Protein AF-A0A2G9QDH1-F1 (afdb_monomer_lite)

Foldseek 3Di:
DDDPPPPCVPPDPVDDPVVSVVVVVVVVVVVCVVVPPPPVVVVVQVVCQVVVQVVCVVVVHHDDDRVCVVCVVVDDDDDDDCAVTVDVNADADPDDDDPDPCVPDPPLVVLVVLLVVLVPPPDSVSVRSVVVSVD

InterPro domains:
  IPR018303 P-type ATPase, phosphorylation site [PS00154] (81-87)
  IPR023299 P-type ATPase, cytoplasmic domain N [G3DSA:3.40.1110.10] (91-135)
  IPR023299 P-type ATPase, cytoplasmic domain N [SSF81660] (81-135)

Sequence (135 aa):
MTPLLSPLQGYNKSISQGEVIVRFAFQAAITVLCIACPCSLGLATPTAVMVGTGVGAQNGILIKGGEPLEMAHKVRTVVFDKTGTITHGSPVVMQLKVLVESNKMPTNKLLAIVGTAESNSEHPLGSAVTKYCKE

Secondary structure (DSSP, 8-state):
---S-GGGGGS-TTS-HHHHHHHHHHHHHHHHHHHH--HHHHHHHHHHHHHHHHHHHHTT----SSHHHHHHTT-------IIIIIS-SS---------S-TTSS-HHHHHHHHHHHHTT--SHHHHHHHHHTT-

Structure (mmCIF, N/CA/C/O backbone):
data_AF-A0A2G9QDH1-F1
#
_entry.id   AF-A0A2G9QDH1-F1
#
loop_
_atom_site.group_PDB
_atom_site.id
_atom_site.type_symbol
_atom_site.label_atom_id
_atom_site.label_alt_id
_atom_site.label_comp_id
_atom_site.label_asym_id
_atom_site.label_entity_id
_atom_site.label_seq_id
_atom_site.pdbx_PDB_ins_code
_atom_site.Cartn_x
_atom_site.Cartn_y
_atom_site.Cartn_z
_atom_site.occupancy
_atom_site.B_iso_or_equiv
_atom_site.auth_seq_id
_atom_site.auth_comp_id
_atom_site.auth_asym_id
_atom_site.auth_atom_id
_atom_site.pdbx_PDB_model_num
ATOM 1 N N . MET A 1 1 ? 23.078 20.998 -55.187 1.00 41.41 1 MET A N 1
ATOM 2 C CA . MET A 1 1 ? 23.293 19.534 -55.159 1.00 41.41 1 MET A CA 1
ATOM 3 C C . MET A 1 1 ? 24.790 19.251 -55.092 1.00 41.41 1 MET A C 1
ATOM 5 O O . MET A 1 1 ? 25.366 18.674 -56.003 1.00 41.41 1 MET A O 1
ATOM 9 N N . THR A 1 2 ? 25.445 19.745 -54.043 1.00 36.91 2 THR A N 1
ATOM 10 C CA . THR A 1 2 ? 26.866 19.498 -53.786 1.00 36.91 2 THR A CA 1
ATOM 11 C C . THR A 1 2 ? 27.021 18.087 -53.213 1.00 36.91 2 THR A C 1
ATOM 13 O O . THR A 1 2 ? 26.216 17.689 -52.369 1.00 36.91 2 THR A O 1
ATOM 16 N N . PRO A 1 3 ? 27.985 17.291 -53.699 1.00 46.72 3 PRO A N 1
ATOM 17 C CA . PRO A 1 3 ? 28.080 15.888 -53.342 1.00 46.72 3 PRO A CA 1
ATOM 18 C C . PRO A 1 3 ? 28.565 15.752 -51.898 1.00 46.72 3 PRO A C 1
ATOM 20 O O . PRO A 1 3 ? 29.507 16.423 -51.480 1.00 46.72 3 PRO A O 1
ATOM 23 N N . LEU A 1 4 ? 27.951 14.824 -51.167 1.00 51.12 4 LEU A N 1
ATOM 24 C CA . LEU A 1 4 ? 28.342 14.281 -49.857 1.00 51.12 4 LEU A CA 1
ATOM 25 C C . LEU A 1 4 ? 29.738 13.594 -49.861 1.00 51.12 4 LEU A C 1
ATOM 27 O O . LEU A 1 4 ? 29.970 12.641 -49.127 1.00 51.12 4 LEU A O 1
ATOM 31 N N . LEU A 1 5 ? 30.680 14.048 -50.696 1.00 50.25 5 LEU A N 1
ATOM 32 C CA . LEU A 1 5 ? 32.037 13.505 -50.860 1.00 50.25 5 LEU A CA 1
ATOM 33 C C . LEU A 1 5 ? 33.111 14.305 -50.099 1.00 50.25 5 LEU A C 1
ATOM 35 O O . LEU A 1 5 ? 34.304 14.058 -50.265 1.00 50.25 5 LEU A O 1
ATOM 39 N N . SER A 1 6 ? 32.713 15.198 -49.190 1.00 52.91 6 SER A N 1
ATOM 40 C CA . SER A 1 6 ? 33.630 15.867 -48.262 1.00 52.91 6 SER A CA 1
ATOM 41 C C . SER A 1 6 ? 33.991 15.120 -46.953 1.00 52.91 6 SER A C 1
ATOM 43 O O . SER A 1 6 ? 34.587 15.774 -46.100 1.00 52.91 6 SER A O 1
ATOM 45 N N . PRO A 1 7 ? 33.729 13.808 -46.709 1.00 54.16 7 PRO A N 1
ATOM 46 C CA . PRO A 1 7 ? 34.315 13.143 -45.542 1.00 54.16 7 PRO A CA 1
ATOM 47 C C . PRO A 1 7 ? 35.790 12.752 -45.761 1.00 54.16 7 PRO A C 1
ATOM 49 O O . PRO A 1 7 ? 36.476 12.401 -44.807 1.00 54.16 7 PRO A O 1
ATOM 52 N N . LEU A 1 8 ? 36.316 12.851 -46.991 1.00 56.88 8 LEU A N 1
ATOM 53 C CA . LEU A 1 8 ? 37.698 12.472 -47.325 1.00 56.88 8 LEU A CA 1
ATOM 54 C C . LEU A 1 8 ? 38.752 13.534 -46.980 1.00 56.88 8 LEU A C 1
ATOM 56 O O . LEU A 1 8 ? 39.946 13.262 -47.084 1.00 56.88 8 LEU A O 1
ATOM 60 N N . GLN A 1 9 ? 38.348 14.734 -46.559 1.00 57.75 9 GLN A N 1
ATOM 61 C CA . GLN A 1 9 ? 39.259 15.877 -46.418 1.00 57.75 9 GLN A CA 1
ATOM 62 C C . GLN A 1 9 ? 40.208 15.783 -45.200 1.00 57.75 9 GLN A C 1
ATOM 64 O O . GLN A 1 9 ? 41.060 16.649 -45.024 1.00 57.75 9 GLN A O 1
ATOM 69 N N . GLY A 1 10 ? 40.109 14.706 -44.406 1.00 58.69 10 GLY A N 1
ATOM 70 C CA . GLY A 1 10 ? 41.019 14.367 -43.302 1.00 58.69 10 GLY A CA 1
ATOM 71 C C . GLY A 1 10 ? 41.584 12.937 -43.336 1.00 58.69 10 GLY A C 1
ATOM 72 O O . GLY A 1 10 ? 42.260 12.540 -42.391 1.00 58.69 10 GLY A O 1
ATOM 73 N N . TYR A 1 11 ? 41.320 12.153 -44.391 1.00 62.66 11 TYR A N 1
ATOM 74 C CA . TYR A 1 11 ? 41.814 10.774 -44.518 1.00 62.66 11 TYR A CA 1
ATOM 75 C C . TYR A 1 11 ? 43.102 10.718 -45.355 1.00 62.66 11 TYR A C 1
ATOM 77 O O . TYR A 1 11 ? 43.218 11.369 -46.393 1.00 62.66 11 TYR A O 1
ATOM 85 N N . ASN A 1 12 ? 44.092 9.945 -44.897 1.00 66.62 12 ASN A N 1
ATOM 86 C CA . ASN A 1 12 ? 45.398 9.837 -45.552 1.00 66.62 12 ASN A CA 1
ATOM 87 C C . ASN A 1 12 ? 45.255 9.251 -46.974 1.00 66.62 12 ASN A C 1
ATOM 89 O O . ASN A 1 12 ? 44.592 8.231 -47.161 1.00 66.62 12 ASN A O 1
ATOM 93 N N . LYS A 1 13 ? 45.897 9.872 -47.976 1.00 66.12 13 LYS A N 1
ATOM 94 C CA . LYS A 1 13 ? 45.787 9.500 -49.406 1.00 66.12 13 LYS A CA 1
ATOM 95 C C . LYS A 1 13 ? 46.343 8.104 -49.741 1.00 66.12 13 LYS A C 1
ATOM 97 O O . LYS A 1 13 ? 46.193 7.657 -50.872 1.00 66.12 13 LYS A O 1
ATOM 102 N N . SER A 1 14 ? 46.978 7.426 -48.783 1.00 67.62 14 SER A N 1
ATOM 103 C CA . SER A 1 14 ? 47.501 6.059 -48.906 1.00 67.62 14 SER A CA 1
ATOM 104 C C . SER A 1 14 ? 46.464 4.953 -48.654 1.00 67.62 14 SER A C 1
ATOM 106 O O . SER A 1 14 ? 46.802 3.778 -48.768 1.00 67.62 14 SER A O 1
ATOM 108 N N . ILE A 1 15 ? 45.221 5.301 -48.303 1.00 71.88 15 ILE A N 1
ATOM 109 C CA . ILE A 1 15 ? 44.168 4.352 -47.911 1.00 71.88 15 ILE A CA 1
ATOM 110 C C . ILE A 1 15 ? 43.217 4.076 -49.089 1.00 71.88 15 ILE A C 1
ATOM 112 O O . ILE A 1 15 ? 42.801 4.995 -49.796 1.00 71.88 15 ILE A O 1
ATOM 116 N N . SER A 1 16 ? 42.849 2.805 -49.295 1.00 78.88 16 SER A N 1
ATOM 117 C CA . SER A 1 16 ? 41.898 2.381 -50.336 1.00 78.88 16 SER A CA 1
ATOM 118 C C . SER A 1 16 ? 40.498 2.965 -50.101 1.00 78.88 16 SER A C 1
ATOM 120 O O . SER A 1 16 ? 40.009 2.990 -48.972 1.00 78.88 16 SER A O 1
ATOM 122 N N . GLN A 1 17 ? 39.808 3.382 -51.170 1.00 76.88 17 GLN A N 1
ATOM 123 C CA . GLN A 1 17 ? 38.455 3.966 -51.109 1.00 76.88 17 GLN A CA 1
ATOM 124 C C . GLN A 1 17 ? 37.446 3.076 -50.361 1.00 76.88 17 GLN A C 1
ATOM 126 O O . GLN A 1 17 ? 36.615 3.583 -49.607 1.00 76.88 17 GLN A O 1
ATOM 131 N N . GLY A 1 18 ? 37.552 1.750 -50.505 1.00 81.69 18 GLY A N 1
ATOM 132 C CA . GLY A 1 18 ? 36.695 0.803 -49.783 1.00 81.69 18 GLY A CA 1
ATOM 133 C C . GLY A 1 18 ? 36.899 0.842 -48.266 1.00 81.69 18 GLY A C 1
ATOM 134 O O . GLY A 1 18 ? 35.934 0.761 -47.512 1.00 81.69 18 GLY A O 1
ATOM 135 N N . GLU A 1 19 ? 38.133 1.049 -47.804 1.00 81.69 19 GLU A N 1
ATOM 136 C CA . GLU A 1 19 ? 38.443 1.140 -46.376 1.00 81.69 19 GLU A CA 1
ATOM 137 C C . GLU A 1 19 ? 37.893 2.436 -45.763 1.00 81.69 19 GLU A C 1
ATOM 139 O O . GLU A 1 19 ? 37.405 2.425 -44.634 1.00 81.69 19 GLU A O 1
ATOM 144 N N . VAL A 1 20 ? 37.884 3.544 -46.515 1.00 83.31 20 VAL A N 1
ATOM 145 C CA . VAL A 1 20 ? 37.322 4.812 -46.025 1.00 83.31 20 VAL A CA 1
ATOM 146 C C . VAL A 1 20 ? 35.799 4.750 -45.892 1.00 83.31 20 VAL A C 1
ATOM 148 O O . VAL A 1 20 ? 35.256 5.218 -44.891 1.00 83.31 20 VAL A O 1
ATOM 151 N N . ILE A 1 21 ? 35.110 4.119 -46.849 1.00 86.69 21 ILE A N 1
ATOM 152 C CA .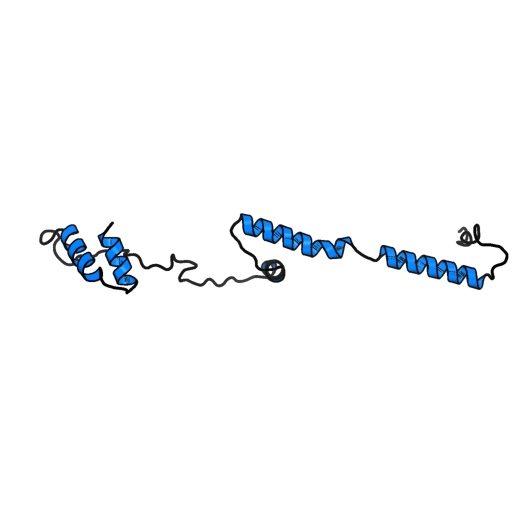 ILE A 1 21 ? 33.655 3.908 -46.782 1.00 86.69 21 ILE A CA 1
ATOM 153 C C . ILE A 1 21 ? 33.296 3.051 -45.564 1.00 86.69 21 ILE A C 1
ATOM 155 O O . ILE A 1 21 ? 32.400 3.414 -44.802 1.00 86.69 21 ILE A O 1
ATOM 159 N N . VAL A 1 22 ? 34.022 1.951 -45.341 1.00 89.62 22 VAL A N 1
ATOM 160 C CA . VAL A 1 22 ? 33.796 1.067 -44.189 1.00 89.62 22 VAL A CA 1
ATOM 161 C C . VAL A 1 22 ? 34.056 1.810 -42.877 1.00 89.62 22 VAL A C 1
ATOM 163 O O . VAL A 1 22 ? 33.214 1.762 -41.984 1.00 89.62 22 VAL A O 1
ATOM 166 N N . ARG A 1 23 ? 35.158 2.562 -42.759 1.00 86.75 23 ARG A N 1
ATOM 167 C CA . ARG A 1 23 ? 35.457 3.361 -41.556 1.00 86.75 23 ARG A CA 1
ATOM 168 C C . ARG A 1 23 ? 34.369 4.390 -41.257 1.00 86.75 23 ARG A C 1
ATOM 170 O O . ARG A 1 23 ? 33.925 4.482 -40.115 1.00 86.75 23 ARG A O 1
ATOM 177 N N . PHE A 1 24 ? 33.908 5.123 -42.270 1.00 88.06 24 PHE A N 1
ATOM 178 C CA . PHE A 1 24 ? 32.842 6.111 -42.107 1.00 88.06 24 PHE A CA 1
ATOM 179 C C . PHE A 1 24 ? 31.515 5.459 -41.695 1.00 88.06 24 PHE A C 1
ATOM 181 O O . PHE A 1 24 ? 30.864 5.927 -40.761 1.00 88.06 24 PHE A O 1
ATOM 188 N N . ALA A 1 25 ? 31.140 4.346 -42.332 1.00 91.25 25 ALA A N 1
ATOM 189 C CA . ALA A 1 25 ? 29.929 3.605 -41.992 1.00 91.25 25 ALA A CA 1
ATOM 190 C C . ALA A 1 25 ? 29.966 3.060 -40.552 1.00 91.25 25 ALA A C 1
ATOM 192 O O . ALA A 1 25 ? 28.995 3.219 -39.814 1.00 91.25 25 ALA A O 1
ATOM 193 N N . PHE A 1 26 ? 31.093 2.486 -40.118 1.00 94.94 26 PHE A N 1
ATOM 194 C CA . PHE A 1 26 ? 31.275 2.013 -38.741 1.00 94.94 26 PHE A CA 1
ATOM 195 C C . PHE A 1 26 ? 31.235 3.156 -37.721 1.00 94.94 26 PHE A C 1
ATOM 197 O O . PHE A 1 26 ? 30.585 3.035 -36.683 1.00 94.94 26 PHE A O 1
ATOM 204 N N . GLN A 1 27 ? 31.881 4.286 -38.018 1.00 92.44 27 GLN A N 1
ATOM 205 C CA . GLN A 1 27 ? 31.872 5.461 -37.147 1.00 92.44 27 GLN A CA 1
ATOM 206 C C . GLN A 1 27 ? 30.456 6.031 -36.976 1.00 92.44 27 GLN A C 1
ATOM 208 O O . GLN A 1 27 ? 30.039 6.345 -35.857 1.00 92.44 27 GLN A O 1
ATOM 213 N N . ALA A 1 28 ? 29.699 6.127 -38.071 1.00 93.81 28 ALA A N 1
ATOM 214 C CA . ALA A 1 28 ? 28.305 6.550 -38.039 1.00 93.81 28 ALA A CA 1
ATOM 215 C C . ALA A 1 28 ? 27.430 5.560 -37.249 1.00 93.81 28 ALA A C 1
ATOM 217 O O . ALA A 1 28 ? 26.649 5.986 -36.400 1.00 93.81 28 ALA A O 1
ATOM 218 N N . ALA A 1 29 ? 27.604 4.250 -37.455 1.00 95.88 29 ALA A N 1
ATOM 219 C CA . ALA A 1 29 ? 26.852 3.216 -36.744 1.00 95.88 29 ALA A CA 1
ATOM 220 C C . ALA A 1 29 ? 27.063 3.270 -35.220 1.00 95.88 29 ALA A C 1
ATOM 222 O O . ALA A 1 29 ? 26.091 3.250 -34.464 1.00 95.88 29 ALA A O 1
ATOM 223 N N . ILE A 1 30 ? 28.313 3.402 -34.759 1.00 95.62 30 ILE A N 1
ATOM 224 C CA . ILE A 1 30 ? 28.632 3.509 -33.324 1.00 95.62 30 ILE A CA 1
ATOM 225 C C . ILE A 1 30 ? 28.023 4.783 -32.732 1.00 95.62 30 ILE A C 1
ATOM 227 O O . ILE A 1 30 ? 27.453 4.751 -31.644 1.00 95.62 30 ILE A O 1
ATOM 231 N N . THR A 1 31 ? 28.089 5.894 -33.467 1.00 94.94 31 THR A N 1
ATOM 232 C CA . THR A 1 31 ? 27.539 7.179 -33.018 1.00 94.94 31 THR A CA 1
ATOM 233 C C . THR A 1 31 ? 26.024 7.096 -32.822 1.00 94.94 31 THR A C 1
ATOM 235 O O . THR A 1 31 ? 25.513 7.553 -31.802 1.00 94.94 31 THR A O 1
ATOM 238 N N . VAL A 1 32 ? 25.302 6.459 -33.750 1.00 95.69 32 VAL A N 1
ATOM 239 C CA . VAL A 1 32 ? 23.855 6.230 -33.615 1.00 95.69 32 VAL A CA 1
ATOM 240 C C . VAL A 1 32 ? 23.547 5.341 -32.409 1.00 95.69 32 VAL A C 1
ATOM 242 O O . VAL A 1 32 ? 22.648 5.670 -31.642 1.00 95.69 32 VAL A O 1
ATOM 245 N N . LEU A 1 33 ? 24.308 4.262 -32.192 1.00 93.56 33 LEU A N 1
ATOM 246 C CA . LEU A 1 33 ? 24.110 3.370 -31.045 1.00 93.56 33 LEU A CA 1
ATOM 247 C C . LEU A 1 33 ? 24.324 4.097 -29.706 1.00 93.56 33 LEU A C 1
ATOM 249 O O . LEU A 1 33 ? 23.526 3.946 -28.785 1.00 93.56 33 LEU A O 1
ATOM 253 N N . CYS A 1 34 ? 25.371 4.923 -29.609 1.00 92.25 34 CYS A N 1
ATOM 254 C CA . CYS A 1 34 ? 25.663 5.711 -28.412 1.00 92.25 34 CYS A CA 1
ATOM 255 C C . CYS A 1 34 ? 24.567 6.738 -28.108 1.00 92.25 34 CYS A C 1
ATOM 257 O O . CYS A 1 34 ? 24.196 6.900 -26.949 1.00 92.25 34 CYS A O 1
ATOM 259 N N . ILE A 1 35 ? 24.041 7.417 -29.131 1.00 91.75 35 ILE A N 1
ATOM 260 C CA . ILE A 1 35 ? 22.959 8.400 -28.965 1.00 91.75 35 ILE A CA 1
ATOM 261 C C . ILE A 1 35 ? 21.628 7.707 -28.641 1.00 91.75 35 ILE A C 1
ATOM 263 O O . ILE A 1 35 ? 20.801 8.266 -27.924 1.00 91.75 35 ILE A O 1
ATOM 267 N N . ALA A 1 36 ? 21.418 6.486 -29.141 1.00 92.50 36 ALA A N 1
ATOM 268 C CA . ALA A 1 36 ? 20.193 5.730 -28.915 1.00 92.50 36 ALA A CA 1
ATOM 269 C C . ALA A 1 36 ? 20.027 5.240 -27.469 1.00 92.50 36 ALA A C 1
ATOM 271 O O . ALA A 1 36 ? 18.898 4.956 -27.079 1.00 92.50 36 ALA A O 1
ATOM 272 N N . CYS A 1 37 ? 21.099 5.143 -26.673 1.00 91.31 37 CYS A N 1
ATOM 273 C CA . CYS A 1 37 ? 21.028 4.740 -25.266 1.00 91.31 37 CYS A CA 1
ATOM 274 C C . CYS A 1 37 ? 20.258 5.780 -24.426 1.00 91.31 37 CYS A C 1
ATOM 276 O O . CYS A 1 37 ? 20.795 6.850 -24.124 1.00 91.31 37 CYS A O 1
ATOM 278 N N . PRO A 1 38 ? 19.024 5.486 -23.973 1.00 88.31 38 PRO A N 1
ATOM 279 C CA . PRO A 1 38 ? 18.199 6.466 -23.291 1.00 88.31 38 PRO A CA 1
ATOM 280 C C . PRO A 1 38 ? 18.444 6.384 -21.777 1.00 88.31 38 PRO A C 1
ATOM 282 O O . PRO A 1 38 ? 17.635 5.840 -21.027 1.00 88.31 38 PRO A O 1
ATOM 285 N N . CYS A 1 39 ? 19.573 6.917 -21.304 1.00 90.00 39 CYS A N 1
ATOM 286 C CA . CYS A 1 39 ? 19.957 6.858 -19.884 1.00 90.00 39 CYS A CA 1
ATOM 287 C C . CYS A 1 39 ? 18.900 7.474 -18.945 1.00 90.00 39 CYS A C 1
ATOM 289 O O . CYS A 1 39 ? 18.685 6.986 -17.838 1.00 90.00 39 CYS A O 1
ATOM 291 N N . SER A 1 40 ? 18.206 8.520 -19.399 1.00 90.31 40 SER A N 1
ATOM 292 C CA . SER A 1 40 ? 17.117 9.163 -18.655 1.00 90.31 40 SER A CA 1
ATOM 293 C C . SER A 1 40 ? 15.873 8.282 -18.530 1.00 90.31 40 SER A C 1
ATOM 295 O O . SER A 1 40 ? 15.186 8.336 -17.513 1.00 90.31 40 SER A O 1
ATOM 297 N N . LEU A 1 41 ? 15.597 7.440 -19.530 1.00 91.25 41 LEU A N 1
ATOM 298 C CA . LEU A 1 41 ? 14.429 6.562 -19.537 1.00 91.25 41 LEU A CA 1
ATOM 299 C C . LEU A 1 41 ? 14.539 5.485 -18.452 1.00 91.25 41 LEU A C 1
ATOM 301 O O . LEU A 1 41 ? 13.553 5.192 -17.785 1.00 91.25 41 LEU A O 1
ATOM 305 N N . GLY A 1 42 ? 15.744 4.948 -18.229 1.00 88.75 42 GLY A N 1
ATOM 306 C CA . GLY A 1 42 ? 15.990 3.938 -17.194 1.00 88.75 42 GLY A CA 1
ATOM 307 C C . GLY A 1 42 ? 15.844 4.462 -15.760 1.00 88.75 42 GLY A C 1
ATOM 308 O O . GLY A 1 42 ? 15.499 3.695 -14.864 1.00 88.75 42 GLY A O 1
ATOM 309 N N . LEU A 1 43 ? 16.068 5.763 -15.539 1.00 94.81 43 LEU A N 1
ATOM 310 C CA . LEU A 1 43 ? 15.920 6.396 -14.223 1.00 94.81 43 LEU A CA 1
ATOM 311 C C . LEU A 1 43 ? 14.524 6.975 -13.972 1.00 94.81 43 LEU A C 1
ATOM 313 O O . LEU A 1 43 ? 14.136 7.129 -12.817 1.00 94.81 43 LEU A O 1
ATOM 317 N N . ALA A 1 44 ? 13.751 7.259 -15.021 1.00 95.00 44 ALA A N 1
ATOM 318 C CA . ALA A 1 44 ? 12.437 7.881 -14.888 1.00 95.00 44 ALA A CA 1
ATOM 319 C C . ALA A 1 44 ? 11.509 7.098 -13.938 1.00 95.00 44 ALA A C 1
ATOM 321 O O . ALA A 1 44 ? 10.977 7.670 -12.986 1.00 95.00 44 ALA A O 1
ATOM 322 N N . THR A 1 45 ? 11.368 5.786 -14.148 1.00 93.56 45 THR A N 1
ATOM 323 C CA . THR A 1 45 ? 10.506 4.917 -13.332 1.00 93.56 45 THR A CA 1
ATOM 324 C C . THR A 1 45 ? 10.962 4.794 -11.873 1.00 93.56 45 THR A C 1
ATOM 326 O O . THR A 1 45 ? 10.151 5.082 -10.991 1.00 93.56 45 THR A O 1
ATOM 329 N N . PRO A 1 46 ? 12.220 4.418 -11.548 1.00 93.25 46 PRO A N 1
ATOM 330 C CA . PRO A 1 46 ? 12.633 4.290 -10.150 1.00 93.25 46 PRO A CA 1
ATOM 331 C C . PRO A 1 46 ? 12.578 5.624 -9.399 1.00 93.25 46 PRO A C 1
ATOM 333 O O . PRO A 1 46 ? 12.190 5.636 -8.232 1.00 93.25 46 PRO A O 1
ATOM 336 N N . THR A 1 47 ? 12.887 6.753 -10.047 1.00 94.62 47 THR A N 1
ATOM 337 C CA . THR A 1 47 ? 12.751 8.071 -9.414 1.00 94.62 47 THR A CA 1
ATOM 338 C C . THR A 1 47 ? 11.285 8.421 -9.158 1.00 94.62 47 THR A C 1
ATOM 340 O O . THR A 1 47 ? 10.956 8.857 -8.055 1.00 94.62 47 THR A O 1
ATOM 343 N N . ALA A 1 48 ? 10.387 8.181 -10.119 1.00 94.31 48 ALA A N 1
ATOM 344 C CA . ALA A 1 48 ? 8.955 8.416 -9.936 1.00 94.31 48 ALA A CA 1
ATOM 345 C C . ALA A 1 48 ? 8.367 7.546 -8.815 1.00 94.31 48 ALA A C 1
ATOM 347 O O . ALA A 1 48 ? 7.630 8.050 -7.969 1.00 94.31 48 ALA A O 1
ATOM 348 N N . VAL A 1 49 ? 8.734 6.262 -8.758 1.00 95.00 49 VAL A N 1
ATOM 349 C CA . VAL A 1 49 ? 8.289 5.343 -7.703 1.00 95.00 49 VAL A CA 1
ATOM 350 C C . VAL A 1 49 ? 8.834 5.761 -6.339 1.00 95.00 49 VAL A C 1
ATOM 352 O O . VAL A 1 49 ? 8.083 5.821 -5.367 1.00 95.00 49 VAL A O 1
ATOM 355 N N . MET A 1 50 ? 10.122 6.090 -6.246 1.00 94.19 50 MET A N 1
ATOM 356 C CA . MET A 1 50 ? 10.746 6.499 -4.987 1.00 94.19 50 MET A CA 1
ATOM 357 C C . MET A 1 50 ? 10.115 7.782 -4.430 1.00 94.19 50 MET A C 1
ATOM 359 O O . MET A 1 50 ? 9.777 7.845 -3.250 1.00 94.19 50 MET A O 1
ATOM 363 N N . VAL A 1 51 ? 9.902 8.790 -5.279 1.00 95.62 51 VAL A N 1
ATOM 364 C CA . VAL A 1 51 ? 9.255 10.042 -4.863 1.00 95.62 51 VAL A CA 1
ATOM 365 C C . VAL A 1 51 ? 7.775 9.810 -4.547 1.00 95.62 51 VAL A C 1
ATOM 367 O O . VAL A 1 51 ? 7.302 10.256 -3.506 1.00 95.62 51 VAL A O 1
ATOM 370 N N . GLY A 1 52 ? 7.047 9.068 -5.385 1.00 95.00 52 GLY A N 1
ATOM 371 C CA . GLY A 1 52 ? 5.622 8.787 -5.187 1.00 95.00 52 GLY A CA 1
ATOM 372 C C . GLY A 1 52 ? 5.332 8.012 -3.899 1.00 95.00 52 GLY A C 1
ATOM 373 O O . GLY A 1 52 ? 4.420 8.368 -3.154 1.00 95.00 52 GLY A O 1
ATOM 374 N N . THR A 1 53 ? 6.145 7.002 -3.584 1.00 95.06 53 THR A N 1
ATOM 375 C CA . THR A 1 53 ? 6.044 6.265 -2.312 1.00 95.06 53 THR A CA 1
ATOM 376 C C . THR A 1 53 ? 6.420 7.131 -1.107 1.00 95.06 53 THR A C 1
ATOM 378 O O . THR A 1 53 ? 5.754 7.046 -0.076 1.00 95.06 53 THR A O 1
ATOM 381 N N . GLY A 1 54 ? 7.416 8.016 -1.239 1.00 95.19 54 GLY A N 1
ATOM 382 C CA . GLY A 1 54 ? 7.779 8.982 -0.197 1.00 95.19 54 GLY A CA 1
ATOM 383 C C . GLY A 1 54 ? 6.651 9.969 0.120 1.00 95.19 54 GLY A C 1
ATOM 384 O O . GLY A 1 54 ? 6.328 10.187 1.287 1.00 95.19 54 GLY A O 1
ATOM 385 N N . VAL A 1 55 ? 5.994 10.507 -0.912 1.00 95.75 55 VAL A N 1
ATOM 386 C CA . VAL A 1 55 ? 4.815 11.372 -0.751 1.00 95.75 55 VAL A CA 1
ATOM 387 C C . VAL A 1 55 ? 3.645 10.594 -0.142 1.00 95.75 55 VAL A C 1
ATOM 389 O O . VAL A 1 55 ? 2.976 11.101 0.757 1.00 95.75 55 VAL A O 1
ATOM 392 N N . GLY A 1 56 ? 3.413 9.348 -0.565 1.00 95.62 56 GLY A N 1
ATOM 393 C CA . GLY A 1 56 ? 2.400 8.478 0.039 1.00 95.62 56 GLY A CA 1
ATOM 394 C C . GLY A 1 56 ? 2.615 8.296 1.543 1.00 95.62 56 GLY A C 1
ATOM 395 O O . GLY A 1 56 ? 1.689 8.499 2.328 1.00 95.62 56 GLY A O 1
ATOM 396 N N . ALA A 1 57 ? 3.855 8.025 1.958 1.00 96.50 57 ALA A N 1
ATOM 397 C CA . ALA A 1 57 ? 4.205 7.843 3.364 1.00 96.50 57 ALA A CA 1
ATOM 398 C C . ALA A 1 57 ? 3.959 9.108 4.208 1.00 96.50 57 ALA A C 1
ATOM 400 O O . ALA A 1 57 ? 3.464 9.001 5.328 1.00 96.50 57 ALA A O 1
ATOM 401 N N . GLN A 1 58 ? 4.221 10.304 3.663 1.00 96.69 58 GLN A N 1
ATOM 402 C CA . GLN A 1 58 ? 3.892 11.577 4.327 1.00 96.69 58 GLN A CA 1
ATOM 403 C C . GLN A 1 58 ? 2.384 11.764 4.553 1.00 96.69 58 GLN A C 1
ATOM 405 O O . GLN A 1 58 ? 1.986 12.456 5.485 1.00 96.69 58 GLN A O 1
ATOM 410 N N . ASN A 1 59 ? 1.550 11.117 3.738 1.00 96.75 59 ASN A N 1
ATOM 411 C CA . ASN A 1 59 ? 0.092 11.123 3.860 1.00 96.75 59 ASN A CA 1
ATOM 412 C C . ASN A 1 59 ? -0.452 9.902 4.630 1.00 96.75 59 ASN A C 1
ATOM 414 O O . ASN A 1 59 ? -1.654 9.650 4.615 1.00 96.75 59 ASN A O 1
ATOM 418 N N . GLY A 1 60 ? 0.414 9.119 5.285 1.00 96.50 60 GLY A N 1
ATOM 419 C CA . GLY A 1 60 ? 0.014 7.924 6.034 1.00 96.50 60 GLY A CA 1
ATOM 420 C C . GLY A 1 60 ? -0.327 6.708 5.164 1.00 96.50 60 GLY A C 1
ATOM 421 O O . GLY A 1 60 ? -0.884 5.737 5.669 1.00 96.50 60 GLY A O 1
ATOM 422 N N . ILE A 1 61 ? 0.011 6.732 3.870 1.00 96.44 61 ILE A N 1
ATOM 423 C CA . ILE A 1 61 ? -0.216 5.629 2.930 1.00 96.44 61 ILE A CA 1
ATOM 424 C C . ILE A 1 61 ? 1.111 4.913 2.683 1.00 96.44 61 ILE A C 1
ATOM 426 O O . ILE A 1 61 ? 1.975 5.392 1.947 1.00 96.44 61 ILE A O 1
ATOM 430 N N . LEU A 1 62 ? 1.277 3.735 3.280 1.00 95.88 62 LEU A N 1
ATOM 431 C CA . LEU A 1 62 ? 2.477 2.929 3.087 1.00 95.88 62 LEU A CA 1
ATOM 432 C C . LEU A 1 62 ? 2.324 2.011 1.868 1.00 95.88 62 LEU A C 1
ATOM 434 O O . LEU A 1 62 ? 1.569 1.040 1.897 1.00 95.88 62 LEU A O 1
ATOM 438 N N . ILE A 1 63 ? 3.077 2.297 0.806 1.00 95.00 63 ILE A N 1
ATOM 439 C CA . ILE A 1 63 ? 3.061 1.524 -0.441 1.00 95.00 63 ILE A CA 1
ATOM 440 C C . ILE A 1 63 ? 4.298 0.624 -0.489 1.00 95.00 63 ILE A C 1
ATOM 442 O O . ILE A 1 63 ? 5.434 1.098 -0.478 1.00 95.00 63 ILE A O 1
ATOM 446 N N . LYS A 1 64 ? 4.088 -0.695 -0.529 1.00 91.25 64 LYS A N 1
ATOM 447 C CA . LYS A 1 64 ? 5.169 -1.687 -0.483 1.00 91.25 64 LYS A CA 1
ATOM 448 C C . LYS A 1 64 ? 5.665 -2.033 -1.893 1.00 91.25 64 LYS A C 1
ATOM 450 O O . LYS A 1 64 ? 5.149 -2.952 -2.520 1.00 91.25 64 LYS A O 1
ATOM 455 N N . GLY A 1 65 ? 6.695 -1.327 -2.360 1.00 87.94 65 GLY A N 1
ATOM 456 C CA . GLY A 1 65 ? 7.312 -1.538 -3.679 1.00 87.94 65 GLY A CA 1
ATOM 457 C C . GLY A 1 65 ? 6.699 -0.680 -4.794 1.00 87.94 65 GLY A C 1
ATOM 458 O O . GLY A 1 65 ? 5.802 0.120 -4.546 1.00 87.94 65 GLY A O 1
ATOM 459 N N . GLY A 1 66 ? 7.209 -0.827 -6.023 1.00 90.31 66 GLY A N 1
ATOM 460 C CA . GLY A 1 66 ? 6.768 -0.036 -7.185 1.00 90.31 66 GLY A CA 1
ATOM 461 C C . GLY A 1 66 ? 5.552 -0.595 -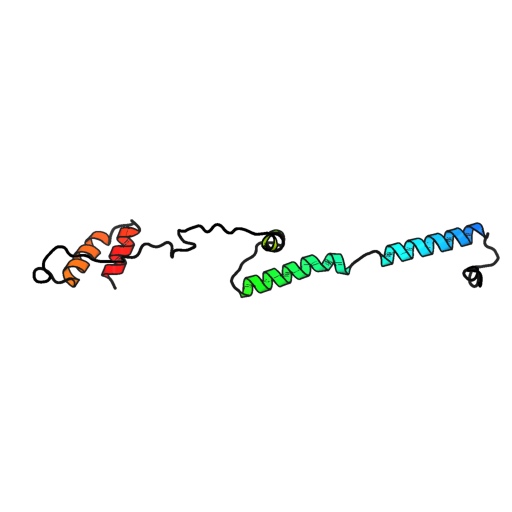7.919 1.00 90.31 66 GLY A C 1
ATOM 462 O O . GLY A 1 66 ? 4.686 0.169 -8.334 1.00 90.31 66 GLY A O 1
ATOM 463 N N . GLU A 1 67 ? 5.435 -1.920 -8.008 1.00 92.56 67 GLU A N 1
ATOM 464 C CA . GLU A 1 67 ? 4.338 -2.587 -8.721 1.00 92.56 67 GLU A CA 1
ATOM 465 C C . GLU A 1 67 ? 2.941 -2.188 -8.198 1.00 92.56 67 GLU A C 1
ATOM 467 O O . GLU A 1 67 ? 2.079 -1.870 -9.019 1.00 92.56 67 GLU A O 1
ATOM 472 N N . PRO A 1 68 ? 2.686 -2.080 -6.873 1.00 93.38 68 PRO A N 1
ATOM 473 C CA . PRO A 1 68 ? 1.391 -1.603 -6.387 1.00 93.38 68 PRO A CA 1
ATOM 474 C C . PRO A 1 68 ? 1.090 -0.149 -6.767 1.00 93.38 68 PRO A C 1
ATOM 476 O O . PRO A 1 68 ? -0.067 0.179 -7.018 1.00 93.38 68 PRO A O 1
ATOM 479 N N . LEU A 1 69 ? 2.109 0.718 -6.831 1.00 93.69 69 LEU A N 1
ATOM 480 C CA . LEU A 1 69 ? 1.949 2.121 -7.227 1.00 93.69 69 LEU A CA 1
ATOM 481 C C . LEU A 1 69 ? 1.595 2.239 -8.715 1.00 93.69 69 LEU A C 1
ATOM 483 O O . LEU A 1 69 ? 0.719 3.019 -9.081 1.00 93.69 69 LEU A O 1
ATOM 487 N N . GLU A 1 70 ? 2.228 1.429 -9.564 1.00 92.69 70 GLU A N 1
ATOM 488 C CA . GLU A 1 70 ? 1.898 1.348 -10.990 1.00 92.69 70 GLU A CA 1
ATOM 489 C C . GLU A 1 70 ? 0.503 0.752 -11.216 1.00 92.69 70 GLU A C 1
ATOM 491 O O . GLU A 1 70 ? -0.270 1.239 -12.039 1.00 92.69 70 GLU A O 1
ATOM 496 N N . MET A 1 71 ? 0.132 -0.278 -10.458 1.00 92.75 71 MET A N 1
ATOM 497 C CA . MET A 1 71 ? -1.184 -0.906 -10.567 1.00 92.75 71 MET A CA 1
ATOM 498 C C . MET A 1 71 ? -2.317 -0.028 -10.032 1.00 92.75 71 MET A C 1
ATOM 500 O O . MET A 1 71 ? -3.438 -0.132 -10.532 1.00 92.75 71 MET A O 1
ATOM 504 N N . ALA A 1 72 ? -2.043 0.861 -9.071 1.00 92.56 72 ALA A N 1
ATOM 505 C CA . ALA A 1 72 ? -3.044 1.731 -8.456 1.00 92.56 72 ALA A CA 1
ATOM 506 C C . ALA A 1 72 ? -3.827 2.557 -9.489 1.00 92.56 72 ALA A C 1
ATOM 508 O O . ALA A 1 72 ? -5.044 2.684 -9.372 1.00 92.56 72 ALA A O 1
ATOM 509 N N . HIS A 1 73 ? -3.169 3.042 -10.551 1.00 91.00 73 HIS A N 1
ATOM 510 C CA . HIS A 1 73 ? -3.837 3.830 -11.594 1.00 91.00 73 HIS A CA 1
ATOM 511 C C . HIS A 1 73 ? -4.829 3.007 -12.444 1.00 91.00 73 HIS A C 1
ATOM 513 O O . HIS A 1 73 ? -5.645 3.577 -13.167 1.00 91.00 73 HIS A O 1
ATOM 519 N N . LYS A 1 74 ? -4.726 1.670 -12.432 1.00 95.69 74 LYS A N 1
ATOM 520 C CA . LYS A 1 74 ? -5.597 0.748 -13.188 1.00 95.69 74 LYS A CA 1
ATOM 521 C C . LYS A 1 74 ? -6.786 0.264 -12.357 1.00 95.69 74 LYS A C 1
ATOM 523 O O . LYS A 1 74 ? -7.667 -0.416 -12.887 1.00 95.69 74 LYS A O 1
ATOM 528 N N . VAL A 1 75 ? -6.815 0.569 -11.059 1.00 95.44 75 VAL A N 1
ATOM 529 C CA . VAL A 1 75 ? -7.882 0.133 -10.158 1.00 95.44 75 VAL A CA 1
ATOM 530 C C . VAL A 1 75 ? -9.174 0.874 -10.498 1.00 95.44 75 VAL A C 1
ATOM 532 O O . VAL A 1 75 ? -9.244 2.096 -10.451 1.00 95.44 75 VAL A O 1
ATOM 535 N N . ARG A 1 76 ? -10.221 0.110 -10.818 1.00 97.31 76 ARG A N 1
ATOM 536 C CA . ARG A 1 76 ? -11.571 0.618 -11.137 1.00 97.31 76 ARG A CA 1
ATOM 537 C C . ARG A 1 76 ? -12.615 0.324 -10.063 1.00 97.31 76 ARG A C 1
ATOM 539 O O . ARG A 1 76 ? -13.736 0.817 -10.123 1.00 97.31 76 ARG A O 1
ATOM 546 N N . THR A 1 77 ? -12.295 -0.559 -9.126 1.00 96.62 77 THR A N 1
ATOM 547 C CA . THR A 1 77 ? -13.240 -1.063 -8.130 1.00 96.62 77 THR A CA 1
ATOM 548 C C . THR A 1 77 ? -12.482 -1.319 -6.842 1.00 96.62 77 THR A C 1
ATOM 550 O O . THR A 1 77 ? -11.448 -1.983 -6.863 1.00 96.62 77 THR A O 1
ATOM 553 N N . VAL A 1 78 ? -13.005 -0.792 -5.738 1.00 95.38 78 VAL A N 1
ATOM 554 C CA . VAL A 1 78 ? -12.449 -0.973 -4.397 1.00 95.38 78 VAL A CA 1
ATOM 555 C C . VAL A 1 78 ? -13.486 -1.712 -3.566 1.00 95.38 78 VAL A C 1
ATOM 557 O O . VAL A 1 78 ? -14.630 -1.272 -3.463 1.00 95.38 78 VAL A O 1
ATOM 560 N N . VAL A 1 79 ? -13.092 -2.852 -3.007 1.00 96.81 79 VAL A N 1
ATOM 561 C CA . VAL A 1 79 ? -13.915 -3.625 -2.078 1.00 96.81 79 VAL A CA 1
ATOM 562 C C . VAL A 1 79 ? -13.331 -3.414 -0.694 1.00 96.81 79 VAL A C 1
ATOM 564 O O . VAL A 1 79 ? -12.170 -3.736 -0.455 1.00 96.81 79 VAL A O 1
ATOM 567 N N . PHE A 1 80 ? -14.129 -2.842 0.198 1.00 95.94 80 PHE A N 1
ATOM 568 C CA . PHE A 1 80 ? -13.730 -2.612 1.577 1.00 95.94 80 PHE A CA 1
ATOM 569 C C . PHE A 1 80 ? -14.189 -3.776 2.444 1.00 95.94 80 PHE A C 1
ATOM 571 O O . PHE A 1 80 ? -15.343 -4.203 2.354 1.00 95.94 80 PHE A O 1
ATOM 578 N N . ASP A 1 81 ? -13.304 -4.249 3.318 1.00 96.25 81 ASP A N 1
ATOM 579 C CA . ASP A 1 81 ? -13.758 -5.011 4.473 1.00 96.25 81 ASP A CA 1
ATOM 580 C C . ASP A 1 81 ? -14.547 -4.076 5.405 1.00 96.25 81 ASP A C 1
ATOM 582 O O . ASP A 1 81 ? -14.315 -2.868 5.457 1.00 96.25 81 ASP A O 1
ATOM 586 N N . LYS A 1 82 ? -15.533 -4.602 6.126 1.00 95.69 82 LYS A N 1
ATOM 587 C CA . LYS A 1 82 ? -16.346 -3.778 7.027 1.00 95.69 82 LYS A CA 1
ATOM 588 C C . LYS A 1 82 ? -15.656 -3.629 8.377 1.00 95.69 82 LYS A C 1
ATOM 590 O O . LYS A 1 82 ? -15.483 -2.513 8.869 1.00 95.69 82 LYS A O 1
ATOM 595 N N . THR A 1 83 ? -15.314 -4.754 8.997 1.00 91.31 83 THR A N 1
ATOM 596 C CA . THR A 1 83 ? -14.887 -4.803 10.398 1.00 91.31 83 THR A CA 1
ATOM 597 C C . THR A 1 83 ? -13.442 -4.339 10.520 1.00 91.31 83 THR A C 1
ATOM 599 O O . THR A 1 83 ? -12.550 -4.949 9.952 1.00 91.31 83 THR A O 1
ATOM 602 N N . GLY A 1 84 ? -13.195 -3.249 11.248 1.00 90.12 84 GLY A N 1
ATOM 603 C CA . GLY A 1 84 ? -11.834 -2.730 11.449 1.00 90.12 84 GLY A CA 1
ATOM 604 C C . GLY A 1 84 ? -11.273 -1.905 10.283 1.00 90.12 84 GLY A C 1
ATOM 605 O O . GLY A 1 84 ? -10.213 -1.309 10.437 1.00 90.12 84 GLY A O 1
ATOM 606 N N . THR A 1 85 ? -11.977 -1.837 9.145 1.00 93.94 85 THR A N 1
ATOM 607 C CA . THR A 1 85 ? -11.646 -0.933 8.025 1.00 93.94 85 THR A CA 1
ATOM 608 C C . THR A 1 85 ? -12.639 0.226 7.954 1.00 93.94 85 THR A C 1
ATOM 610 O O . THR A 1 85 ? -12.244 1.380 8.076 1.00 93.94 85 THR A O 1
ATOM 613 N N . ILE A 1 86 ? -13.939 -0.060 7.801 1.00 95.06 86 ILE A N 1
ATOM 614 C CA . ILE A 1 86 ? -14.989 0.975 7.847 1.00 95.06 86 ILE A CA 1
ATOM 615 C C . ILE A 1 86 ? -15.394 1.261 9.297 1.00 95.06 86 ILE A C 1
ATOM 617 O O . ILE A 1 86 ? -15.701 2.396 9.653 1.00 95.06 86 ILE A O 1
ATOM 621 N N . THR A 1 87 ? -15.425 0.226 10.139 1.00 94.19 87 THR A N 1
ATOM 622 C CA . THR A 1 87 ? -15.779 0.348 11.557 1.00 94.19 87 THR A CA 1
ATOM 623 C C . THR A 1 87 ? -14.536 0.359 12.440 1.00 94.19 87 THR A C 1
ATOM 625 O O . THR A 1 87 ? -13.498 -0.179 12.070 1.00 94.19 87 THR A O 1
ATOM 628 N N . HIS A 1 88 ? -14.661 0.877 13.664 1.00 89.62 88 HIS A N 1
ATOM 629 C CA . HIS A 1 88 ? -13.580 0.876 14.660 1.00 89.62 88 HIS A CA 1
ATOM 630 C C . HIS A 1 88 ? -13.140 -0.524 15.134 1.00 89.62 88 HIS A C 1
ATOM 632 O O . HIS A 1 88 ? -12.217 -0.631 15.935 1.00 89.62 88 HIS A O 1
ATOM 638 N N . GLY A 1 89 ? -13.803 -1.601 14.693 1.00 87.88 89 GLY A N 1
ATOM 639 C CA . GLY A 1 89 ? -13.451 -2.978 15.059 1.00 87.88 89 GLY A CA 1
ATOM 640 C C . GLY A 1 89 ? -13.765 -3.364 16.510 1.00 87.88 89 GLY A C 1
ATOM 641 O O . GLY A 1 89 ? -13.622 -4.530 16.865 1.00 87.88 89 GLY A O 1
ATOM 642 N N . SER A 1 90 ? -14.239 -2.426 17.333 1.00 88.00 90 SER A N 1
ATOM 643 C CA . SER A 1 90 ? -14.667 -2.660 18.711 1.00 88.00 90 SER A CA 1
ATOM 644 C C . SER A 1 90 ? -16.174 -2.411 18.873 1.00 88.00 90 SER A C 1
ATOM 646 O O . SER A 1 90 ? -16.704 -1.434 18.334 1.00 88.00 90 SER A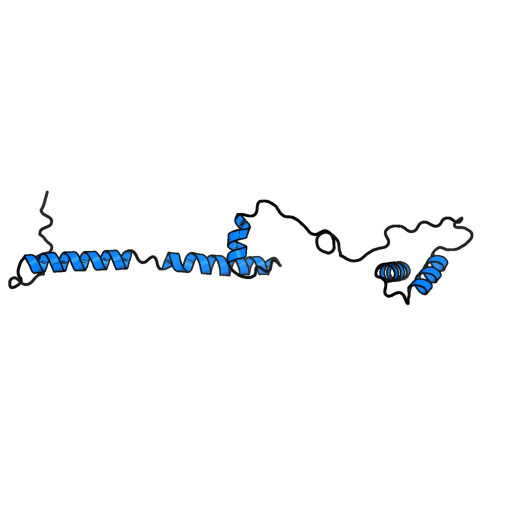 O 1
ATOM 648 N N . PRO A 1 91 ? -16.902 -3.297 19.575 1.00 90.31 91 PRO A N 1
ATOM 649 C CA . PRO A 1 91 ? -18.304 -3.066 19.891 1.00 90.31 91 PRO A CA 1
ATOM 650 C C . PRO A 1 91 ? -18.444 -1.933 20.915 1.00 90.31 91 PRO A C 1
ATOM 652 O O . PRO A 1 91 ? -17.635 -1.805 21.831 1.00 90.31 91 PRO A O 1
ATOM 655 N N . VAL A 1 92 ? -19.491 -1.122 20.767 1.00 90.81 92 VAL A N 1
ATOM 656 C CA . VAL A 1 92 ? -19.835 -0.023 21.683 1.00 90.81 92 VAL A CA 1
ATOM 657 C C . VAL A 1 92 ? -21.327 -0.104 21.997 1.00 90.81 92 VAL A C 1
ATOM 659 O O . VAL A 1 92 ? -22.135 -0.428 21.123 1.00 90.81 92 VAL A O 1
ATOM 662 N N . VAL A 1 93 ? -21.702 0.167 23.250 1.00 92.25 93 VAL A N 1
ATOM 663 C CA . VAL A 1 93 ? -23.109 0.207 23.664 1.00 92.25 93 VAL A CA 1
ATOM 664 C C . VAL A 1 93 ? -23.763 1.459 23.082 1.00 92.25 93 VAL A C 1
ATOM 666 O O . VAL A 1 93 ? -23.455 2.575 23.481 1.00 92.25 93 VAL A O 1
ATOM 669 N N . MET A 1 94 ? -24.678 1.269 22.130 1.00 91.56 94 MET A N 1
ATOM 670 C CA . MET A 1 94 ? -25.377 2.377 21.463 1.00 91.56 94 MET A CA 1
ATOM 671 C C . MET A 1 94 ? -26.626 2.838 22.214 1.00 91.56 94 MET A C 1
ATOM 673 O O . MET A 1 94 ? -27.011 4.001 22.129 1.00 91.56 94 MET A O 1
ATOM 677 N N . GLN A 1 95 ? -27.305 1.921 22.904 1.00 89.94 95 GLN A N 1
ATOM 678 C CA . GLN A 1 95 ? -28.568 2.223 23.563 1.00 89.94 95 GLN A CA 1
ATOM 679 C C . GLN A 1 95 ? -28.788 1.331 24.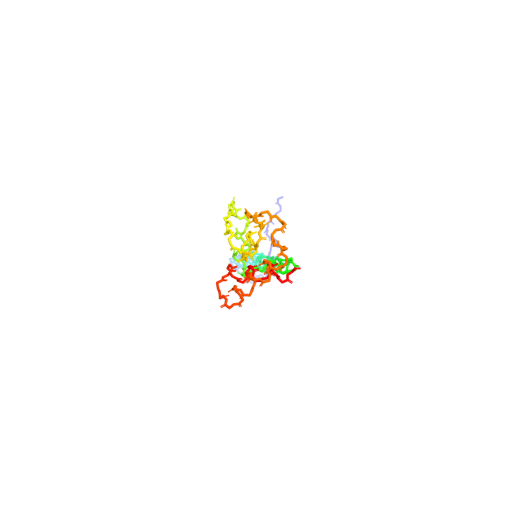784 1.00 89.94 95 GLN A C 1
ATOM 681 O O . GLN A 1 95 ? -28.729 0.107 24.687 1.00 89.94 95 GLN A O 1
ATOM 686 N N . LEU A 1 96 ? -29.128 1.960 25.910 1.00 87.62 96 LEU A N 1
ATOM 687 C CA . LEU A 1 96 ? -29.635 1.301 27.109 1.00 87.62 96 LEU A CA 1
ATOM 688 C C . LEU A 1 96 ? -31.164 1.450 27.145 1.00 87.62 96 LEU A C 1
ATOM 690 O O . LEU A 1 96 ? -31.680 2.567 27.110 1.00 87.62 96 LEU A O 1
ATOM 694 N N . LYS A 1 97 ? -31.902 0.338 27.218 1.00 87.19 97 LYS A N 1
ATOM 695 C CA . LYS A 1 97 ? -33.361 0.342 27.424 1.00 87.19 97 LYS A CA 1
ATOM 696 C C . LYS A 1 97 ? -33.691 -0.376 28.726 1.00 87.19 97 LYS A C 1
ATOM 698 O O . LYS A 1 97 ? -33.370 -1.550 28.876 1.00 87.19 97 LYS A O 1
ATOM 703 N N . VAL A 1 98 ? -34.351 0.322 29.647 1.00 85.81 98 VAL A N 1
ATOM 704 C CA . VAL A 1 98 ? -34.804 -0.231 30.930 1.00 85.81 98 VAL A CA 1
ATOM 705 C C . VAL A 1 98 ? -36.308 -0.482 30.838 1.00 85.81 98 VAL A C 1
ATOM 707 O O . VAL A 1 98 ? -37.066 0.429 30.525 1.00 85.81 98 VAL A O 1
ATOM 710 N N . LEU A 1 99 ? -36.736 -1.725 31.070 1.00 83.69 99 LEU A N 1
ATOM 711 C CA . LEU A 1 99 ? -38.141 -2.147 30.931 1.00 83.69 99 LEU A CA 1
ATOM 712 C C . LEU A 1 99 ? -38.991 -1.903 32.192 1.00 83.69 99 LEU A C 1
ATOM 714 O O . LEU A 1 99 ? -40.170 -2.240 32.217 1.00 83.69 99 LEU A O 1
ATOM 718 N N . VAL A 1 100 ? -38.395 -1.347 33.246 1.00 79.50 100 VAL A N 1
ATOM 719 C CA . VAL A 1 100 ? -39.036 -1.089 34.542 1.00 79.50 100 VAL A CA 1
ATOM 720 C C . VAL A 1 100 ? -39.177 0.414 34.756 1.00 79.50 100 VAL A C 1
ATOM 722 O O . VAL A 1 100 ? -38.324 1.180 34.314 1.00 79.50 100 VAL A O 1
ATOM 725 N N . GLU A 1 101 ? -40.233 0.837 35.455 1.00 72.81 101 GLU A N 1
ATOM 726 C CA . GLU A 1 101 ? -40.441 2.244 35.814 1.00 72.81 101 GLU A CA 1
ATOM 727 C C . GLU A 1 101 ? -39.209 2.823 36.523 1.00 72.81 101 GLU A C 1
ATOM 729 O O . GLU A 1 101 ? -38.730 2.268 37.519 1.00 72.81 101 GLU A O 1
ATOM 734 N N . SER A 1 102 ? -38.741 3.982 36.046 1.00 62.88 102 SER A N 1
ATOM 735 C CA . SER A 1 102 ? -37.542 4.695 36.519 1.00 62.88 102 SER A CA 1
ATOM 736 C C . SER A 1 102 ? -37.535 4.999 38.024 1.00 62.88 102 SER A C 1
ATOM 738 O O . SER A 1 102 ? -36.501 5.359 38.579 1.00 62.88 102 SER A O 1
ATOM 740 N N . ASN A 1 103 ? -38.682 4.852 38.692 1.00 64.31 103 ASN A N 1
ATOM 741 C CA . ASN A 1 103 ? -38.861 5.123 40.113 1.00 64.31 103 ASN A CA 1
ATOM 742 C C . ASN A 1 103 ? -38.454 3.950 41.028 1.00 64.31 103 ASN A C 1
ATOM 744 O O . ASN A 1 103 ? -38.320 4.141 42.233 1.00 64.31 103 ASN A O 1
ATOM 748 N N . LYS A 1 104 ? -38.257 2.733 40.489 1.00 70.94 104 LYS A N 1
ATOM 749 C CA . LYS A 1 104 ? -37.887 1.549 41.295 1.00 70.94 104 LYS A CA 1
ATOM 750 C C . LYS A 1 104 ? -36.380 1.374 41.476 1.00 70.94 104 LYS A C 1
ATOM 752 O O . LYS A 1 104 ? -35.955 0.821 42.488 1.00 70.94 104 LYS A O 1
ATOM 757 N N . MET A 1 105 ? -35.565 1.822 40.520 1.00 75.31 105 MET A N 1
ATOM 758 C CA . MET A 1 105 ? -34.111 1.703 40.609 1.00 75.31 105 MET A CA 1
ATOM 759 C C . MET A 1 105 ? -33.415 2.833 39.842 1.00 75.31 105 MET A C 1
ATOM 761 O O . MET A 1 105 ? -33.698 3.018 38.660 1.00 75.31 105 MET A O 1
ATOM 765 N N . PRO A 1 106 ? -32.475 3.561 40.471 1.00 83.62 106 PRO A N 1
ATOM 766 C CA . PRO A 1 106 ? -31.696 4.572 39.772 1.00 83.62 106 PRO A CA 1
ATOM 767 C C . PRO A 1 106 ? -30.737 3.915 38.772 1.00 83.62 106 PRO A C 1
ATOM 769 O O . PRO A 1 106 ? -30.071 2.928 39.099 1.00 83.62 106 PRO A O 1
ATOM 772 N N . THR A 1 107 ? -30.610 4.507 37.583 1.00 83.06 107 THR A N 1
ATOM 773 C CA . THR A 1 107 ? -29.775 4.009 36.476 1.00 83.06 107 THR A CA 1
ATOM 774 C C . THR A 1 107 ? -28.332 3.731 36.900 1.00 83.06 107 THR A C 1
ATOM 776 O O . THR A 1 107 ? -27.768 2.717 36.510 1.00 83.06 107 THR A O 1
ATOM 779 N N . ASN A 1 108 ? -27.759 4.551 37.785 1.00 85.81 108 ASN A N 1
ATOM 780 C CA . ASN A 1 108 ? -26.386 4.367 38.270 1.00 85.81 108 ASN A CA 1
ATOM 781 C C . ASN A 1 108 ? -26.201 3.057 39.051 1.00 85.81 108 ASN A C 1
ATOM 783 O O . ASN A 1 108 ? -25.172 2.404 38.917 1.00 85.81 108 ASN A O 1
ATOM 787 N N . LYS A 1 109 ? -27.197 2.641 39.850 1.00 87.75 109 LYS A N 1
ATOM 788 C CA . LYS A 1 109 ? -27.134 1.347 40.551 1.00 87.75 109 LYS A CA 1
ATOM 789 C C . LYS A 1 109 ? -27.264 0.186 39.570 1.00 87.75 109 LYS A C 1
ATOM 791 O O . LYS A 1 109 ? -26.567 -0.809 39.730 1.00 87.75 109 LYS A O 1
ATOM 796 N N . LEU A 1 110 ? -28.117 0.327 38.555 1.00 88.31 110 LEU A N 1
ATOM 797 C CA . LEU A 1 110 ? -28.263 -0.675 37.500 1.00 88.31 110 LEU A CA 1
ATOM 798 C C . LEU A 1 110 ? -26.947 -0.858 36.726 1.00 88.31 110 LEU A C 1
ATOM 800 O O . LEU A 1 110 ? -26.483 -1.985 36.582 1.00 88.31 110 LEU A O 1
ATOM 804 N N . LEU A 1 111 ? -26.323 0.241 36.291 1.00 90.50 111 LEU A N 1
ATOM 805 C CA . LEU A 1 111 ? -25.038 0.222 35.585 1.00 90.50 111 LEU A CA 1
ATOM 806 C C . LEU A 1 111 ? -23.913 -0.338 36.459 1.00 90.50 111 LEU A C 1
ATOM 808 O O . LEU A 1 111 ? -23.105 -1.118 35.968 1.00 90.50 111 LEU A O 1
ATOM 812 N N . ALA A 1 112 ? -23.889 -0.026 37.759 1.00 91.31 112 ALA A N 1
ATOM 813 C CA . ALA A 1 112 ? -22.912 -0.606 38.678 1.00 91.31 112 ALA A CA 1
ATOM 814 C C . ALA A 1 112 ? -23.052 -2.135 38.776 1.00 91.31 112 ALA A C 1
ATOM 816 O O . ALA A 1 112 ? -22.056 -2.846 38.686 1.00 91.31 112 ALA A O 1
ATOM 817 N N . ILE A 1 113 ? -24.279 -2.656 38.897 1.00 91.38 113 ILE A N 1
ATOM 818 C CA . ILE A 1 113 ? -24.526 -4.106 38.954 1.00 91.38 113 ILE A CA 1
ATOM 819 C C . ILE A 1 113 ? -24.105 -4.771 37.639 1.00 91.38 113 ILE A 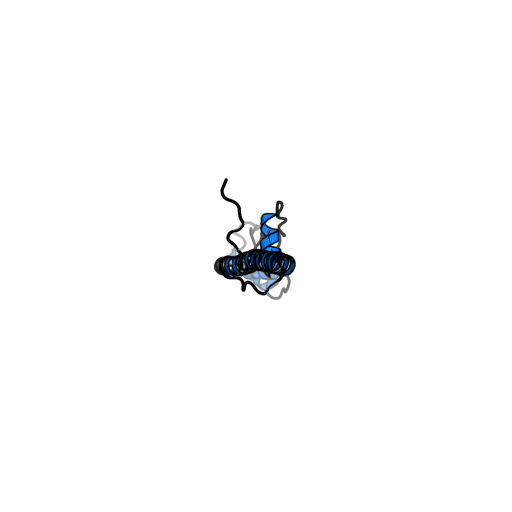C 1
ATOM 821 O O . ILE A 1 113 ? -23.323 -5.720 37.660 1.00 91.38 113 ILE A O 1
ATOM 825 N N . VAL A 1 114 ? -24.568 -4.246 36.501 1.00 92.06 114 VAL A N 1
ATOM 826 C CA . VAL A 1 114 ? -24.246 -4.786 35.170 1.00 92.06 114 VAL A CA 1
ATOM 827 C C . VAL A 1 114 ? -22.739 -4.734 34.905 1.00 92.06 114 VAL A C 1
ATOM 829 O O . VAL A 1 114 ? -22.152 -5.729 34.489 1.00 92.06 114 VAL A O 1
ATOM 832 N N . GLY A 1 115 ? -22.090 -3.613 35.223 1.00 92.62 115 GLY A N 1
ATOM 833 C CA . GLY A 1 115 ? -20.646 -3.448 35.088 1.00 92.62 115 GLY A CA 1
ATOM 834 C C . GLY A 1 115 ? -19.849 -4.411 35.969 1.00 92.62 115 GLY A C 1
ATOM 835 O O . GLY A 1 115 ? -18.838 -4.937 35.518 1.00 92.62 115 GLY A O 1
ATOM 836 N N . THR A 1 116 ? -20.301 -4.697 37.198 1.00 93.06 116 THR A N 1
ATOM 837 C CA . THR A 1 116 ? -19.645 -5.706 38.0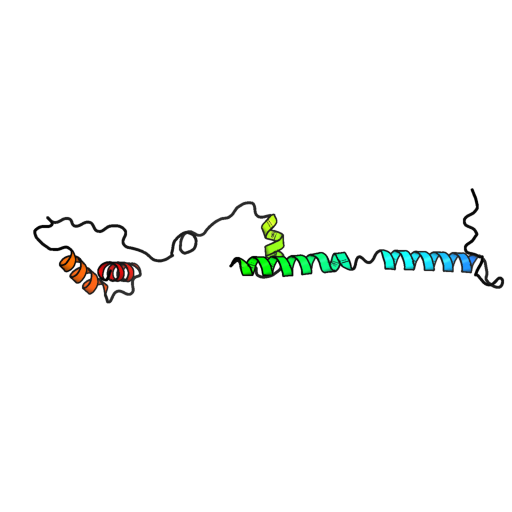53 1.00 93.06 116 THR A CA 1
ATOM 838 C C . THR A 1 116 ? -19.851 -7.130 37.545 1.00 93.06 116 THR A C 1
ATOM 840 O O . THR A 1 116 ? -18.903 -7.911 37.574 1.00 93.06 116 THR A O 1
ATOM 843 N N . ALA A 1 117 ? -21.036 -7.458 37.025 1.00 93.62 117 ALA A N 1
ATOM 844 C CA . ALA A 1 117 ? -21.329 -8.779 36.475 1.00 93.62 117 ALA A CA 1
ATOM 845 C C . ALA A 1 117 ? -20.468 -9.090 35.238 1.00 93.62 117 ALA A C 1
ATOM 847 O O . ALA A 1 117 ? -19.943 -10.193 35.117 1.00 93.62 117 ALA A O 1
ATOM 848 N N . GLU A 1 118 ? -20.263 -8.103 34.362 1.00 94.69 118 GLU A N 1
ATOM 849 C CA . GLU A 1 118 ? -19.450 -8.252 33.146 1.00 94.69 118 GLU A CA 1
ATOM 850 C C . GLU A 1 118 ? -17.949 -7.990 33.364 1.00 94.69 118 GLU A C 1
ATOM 852 O O . GLU A 1 118 ? -17.143 -8.237 32.469 1.00 94.69 118 GLU A O 1
ATOM 857 N N . SER A 1 119 ? -17.540 -7.541 34.558 1.00 92.19 119 SER A N 1
ATOM 858 C CA . SER A 1 119 ? -16.156 -7.120 34.832 1.00 92.19 119 SER A CA 1
ATOM 859 C C . SER A 1 119 ? -15.099 -8.213 34.638 1.00 92.19 119 SER A C 1
ATOM 861 O O . SER A 1 119 ? -13.948 -7.891 34.348 1.00 92.19 119 SER A O 1
ATOM 863 N N . ASN A 1 120 ? -15.485 -9.485 34.776 1.00 93.06 120 ASN A N 1
ATOM 864 C CA . ASN A 1 120 ? -14.606 -10.645 34.613 1.00 93.06 120 ASN A CA 1
ATOM 865 C C . ASN A 1 120 ? -14.788 -11.348 33.250 1.00 93.06 120 ASN A C 1
ATOM 867 O O . ASN A 1 120 ? -14.319 -12.469 33.064 1.00 93.06 120 ASN A O 1
ATOM 871 N N . SER A 1 121 ? -15.514 -10.731 32.311 1.00 92.19 121 SER A N 1
ATOM 872 C CA . SER A 1 121 ? -15.806 -11.289 30.988 1.00 92.19 121 SER A CA 1
ATOM 873 C C . SER A 1 121 ? -14.704 -10.931 29.986 1.00 92.19 121 SER A C 1
ATOM 875 O O . SER A 1 121 ? -14.441 -9.756 29.730 1.00 92.19 121 SER A O 1
ATOM 877 N N . GLU A 1 122 ? -14.082 -11.937 29.366 1.00 92.25 122 GLU A N 1
ATOM 878 C CA . GLU A 1 122 ? -13.119 -11.744 28.265 1.00 92.25 122 GLU A CA 1
ATOM 879 C C . GLU A 1 122 ? -13.811 -11.518 26.910 1.00 92.25 122 GLU A C 1
ATOM 881 O O . GLU A 1 122 ? -13.170 -11.191 25.909 1.00 92.25 122 GLU A O 1
ATOM 886 N N . HIS A 1 123 ? -15.136 -11.685 26.854 1.00 93.12 123 HIS A N 1
ATOM 887 C CA . HIS A 1 123 ? -15.886 -11.512 25.621 1.00 93.12 123 HIS A CA 1
ATOM 888 C C . HIS A 1 123 ? -15.878 -10.027 25.196 1.00 93.12 123 HIS A C 1
ATOM 890 O O . HIS A 1 123 ? -16.173 -9.161 26.026 1.00 93.12 123 HIS A O 1
ATOM 896 N N . PRO A 1 124 ? -15.643 -9.684 23.909 1.00 90.44 124 PRO A N 1
ATOM 897 C CA . PRO A 1 124 ? -15.594 -8.289 23.446 1.00 90.44 124 PRO A CA 1
ATOM 898 C C . PRO A 1 124 ? -16.836 -7.461 23.808 1.00 90.44 124 PRO A C 1
ATOM 900 O O . PRO A 1 124 ? -16.738 -6.265 24.073 1.00 90.44 124 PRO A O 1
ATOM 903 N N . LEU A 1 125 ? -18.007 -8.105 23.865 1.00 91.81 125 LEU A N 1
ATOM 904 C CA . LEU A 1 125 ? -19.250 -7.473 24.326 1.00 91.81 125 LEU A CA 1
ATOM 905 C C . LEU A 1 125 ? -19.233 -7.152 25.828 1.00 91.81 125 LEU A C 1
ATOM 907 O O . LEU A 1 125 ? -19.644 -6.058 26.202 1.00 91.81 125 LEU A O 1
ATOM 911 N N . GLY A 1 126 ? -18.733 -8.059 26.673 1.00 91.81 126 GLY A N 1
ATOM 912 C CA . GLY A 1 126 ? -18.613 -7.825 28.116 1.00 91.81 126 GLY A CA 1
ATOM 913 C C . GLY A 1 126 ? -17.638 -6.686 28.416 1.00 91.81 126 GLY A C 1
ATOM 914 O O . GLY A 1 126 ? -17.942 -5.789 29.203 1.00 91.81 126 GLY A O 1
ATOM 915 N N . SER A 1 127 ? -16.523 -6.628 27.679 1.00 90.56 127 SER A N 1
ATOM 916 C CA . SER A 1 127 ? -15.583 -5.502 27.735 1.00 90.56 127 SER A CA 1
ATOM 917 C C . SER A 1 127 ? -16.244 -4.171 27.341 1.00 90.56 127 SER A C 1
ATOM 919 O O . SER A 1 127 ? -16.097 -3.173 28.051 1.00 90.56 127 SER A O 1
ATOM 921 N N . ALA A 1 128 ? -17.040 -4.156 26.266 1.00 92.88 128 ALA A N 1
ATOM 922 C CA . ALA A 1 128 ? -17.769 -2.965 25.824 1.00 92.88 128 ALA A CA 1
ATOM 923 C C . ALA A 1 128 ? -18.814 -2.486 26.844 1.00 92.88 128 ALA A C 1
ATOM 925 O O . ALA A 1 128 ? -18.917 -1.288 27.103 1.00 92.88 128 ALA A O 1
ATOM 926 N N . VAL A 1 129 ? -19.557 -3.412 27.457 1.00 93.69 129 VAL A N 1
ATOM 927 C CA . VAL A 1 129 ? -20.541 -3.104 28.506 1.00 93.69 129 VAL A CA 1
ATOM 928 C C . VAL A 1 129 ? -19.851 -2.575 29.761 1.00 93.69 129 VAL A C 1
ATOM 930 O O . VAL A 1 129 ? -20.270 -1.559 30.313 1.00 93.69 129 VAL A O 1
ATOM 933 N N . THR A 1 130 ? -18.758 -3.210 30.185 1.00 92.75 130 THR A N 1
ATOM 934 C CA . THR A 1 130 ? -17.986 -2.782 31.358 1.00 92.75 130 THR A CA 1
ATOM 935 C C . THR A 1 130 ? -17.383 -1.395 31.149 1.00 92.75 130 THR A C 1
ATOM 937 O O . THR A 1 130 ? -17.368 -0.590 32.077 1.00 92.75 130 THR A O 1
ATOM 940 N N . LYS A 1 131 ? -16.904 -1.091 29.934 1.00 91.94 131 LYS A N 1
ATOM 941 C CA . LYS A 1 131 ? -16.414 0.243 29.573 1.00 91.94 131 LYS A CA 1
ATOM 942 C C . LYS A 1 131 ? -17.537 1.281 29.625 1.00 91.94 131 LYS A C 1
ATOM 944 O O . LYS A 1 131 ? -17.365 2.299 30.281 1.00 91.94 131 LYS A O 1
ATOM 949 N N . TYR A 1 132 ? -18.689 0.984 29.025 1.00 92.69 132 TYR A N 1
ATOM 950 C CA . TYR A 1 132 ? -19.857 1.870 29.045 1.00 92.69 132 TYR A CA 1
ATOM 951 C C . TYR A 1 132 ? -20.366 2.167 30.462 1.00 92.69 132 TYR A C 1
ATOM 953 O O . TYR A 1 132 ? -20.792 3.277 30.736 1.00 92.69 132 TYR A O 1
ATOM 961 N N . CYS A 1 133 ? -20.310 1.198 31.381 1.00 91.25 133 CYS A N 1
ATOM 962 C CA . CYS A 1 133 ? -20.749 1.405 32.766 1.00 91.25 133 CYS A CA 1
ATOM 963 C C . CYS A 1 133 ? -19.745 2.196 33.628 1.00 91.25 133 CYS A C 1
ATOM 965 O O . CYS A 1 133 ? -20.089 2.571 34.748 1.00 91.25 133 CYS A O 1
ATOM 967 N N . LYS A 1 134 ? -18.499 2.372 33.161 1.00 87.50 134 LYS A N 1
ATOM 968 C CA . LYS A 1 134 ? -17.442 3.133 33.853 1.00 87.50 134 LYS A CA 1
ATOM 969 C C . LYS A 1 134 ? -17.384 4.603 33.428 1.00 87.50 134 LYS A C 1
ATOM 971 O O . LYS A 1 134 ? -16.816 5.396 34.176 1.00 87.50 134 LYS A O 1
ATOM 976 N N . GLU A 1 135 ? -17.887 4.917 32.235 1.00 81.31 135 GLU A N 1
ATOM 977 C CA . GLU A 1 135 ? -18.056 6.282 31.709 1.00 81.31 135 GLU A CA 1
ATOM 978 C C . GLU A 1 135 ? -19.278 6.964 32.343 1.00 81.31 135 GLU A C 1
ATOM 980 O O . GLU A 1 135 ? -19.171 8.177 32.630 1.00 81.31 135 GLU A O 1
#

pLDDT: mean 86.8, std 12.71, range [36.91, 97.31]

Radius of gyration: 38.97 Å; chains: 1; bounding box: 88×31×96 Å

Organism: Aquarana catesbeiana (NCBI:txid8400)